Protein AF-A0A0G0FK37-F1 (afdb_monomer_lite)

Sequence (114 aa):
MPITSSAKKALRVAQNKKTINDRLRRKLKSLLKKPPKNLSDVISMIDKASKRGIIHKNKANRLKAKLMQNIKTNLAKKSTAQKSEKKVAKKITKPVAKKIVTKKKIIKKSAKNK

Structure (mmCIF, N/CA/C/O backbone):
data_AF-A0A0G0FK37-F1
#
_entry.id   AF-A0A0G0FK37-F1
#
loop_
_atom_site.group_PDB
_atom_site.id
_atom_site.type_symbol
_atom_site.label_atom_id
_atom_site.label_alt_id
_atom_site.label_comp_id
_atom_site.label_asym_id
_atom_site.label_entity_id
_atom_site.label_seq_id
_atom_site.pdbx_PDB_ins_code
_atom_site.Cartn_x
_atom_site.Cartn_y
_atom_site.Cartn_z
_atom_site.occupancy
_atom_site.B_iso_or_equiv
_atom_site.auth_seq_id
_atom_site.auth_comp_id
_atom_site.auth_asym_id
_atom_site.auth_atom_id
_atom_site.pdbx_PDB_model_num
ATOM 1 N N . MET A 1 1 ? -0.482 1.300 -29.032 1.00 76.56 1 MET A N 1
ATOM 2 C CA . MET A 1 1 ? 0.495 0.201 -28.841 1.00 76.56 1 MET A CA 1
ATOM 3 C C . MET A 1 1 ? 1.863 0.790 -28.546 1.00 76.56 1 MET A C 1
ATOM 5 O O . MET A 1 1 ? 2.170 1.837 -29.100 1.00 76.56 1 MET A O 1
ATOM 9 N N . PRO A 1 2 ? 2.680 0.166 -27.687 1.00 91.19 2 PRO A N 1
ATOM 10 C CA . PRO A 1 2 ? 4.079 0.552 -27.554 1.00 91.19 2 PRO A CA 1
ATOM 11 C C . PRO A 1 2 ? 4.832 0.254 -28.858 1.00 91.19 2 PRO A C 1
ATOM 13 O O . PRO A 1 2 ? 4.943 -0.904 -29.260 1.00 91.19 2 PRO A O 1
ATOM 16 N N . ILE A 1 3 ? 5.325 1.304 -29.515 1.00 93.75 3 ILE A N 1
ATOM 17 C CA . ILE A 1 3 ? 5.987 1.204 -30.823 1.00 93.75 3 ILE A CA 1
ATOM 18 C C . ILE A 1 3 ? 7.472 0.867 -30.635 1.00 93.75 3 ILE A C 1
ATOM 20 O O . ILE A 1 3 ? 7.965 -0.124 -31.172 1.00 93.75 3 ILE A O 1
ATOM 24 N N . THR A 1 4 ? 8.167 1.618 -29.781 1.00 97.50 4 THR A N 1
ATOM 25 C CA . THR A 1 4 ? 9.589 1.413 -29.484 1.00 97.50 4 THR A CA 1
ATOM 26 C C . THR A 1 4 ? 9.827 0.232 -28.536 1.00 97.50 4 THR A C 1
ATOM 28 O O . THR A 1 4 ? 8.971 -0.155 -27.731 1.00 97.50 4 THR A O 1
ATOM 31 N N . SER A 1 5 ? 11.028 -0.345 -28.587 1.00 95.69 5 SER A N 1
ATOM 32 C CA . SER A 1 5 ? 11.454 -1.430 -27.688 1.00 95.69 5 SER A CA 1
ATOM 33 C C . SER A 1 5 ? 11.404 -1.019 -26.207 1.00 95.69 5 SER A C 1
ATOM 35 O O . SER A 1 5 ? 10.966 -1.802 -25.355 1.00 95.69 5 SER A O 1
ATOM 37 N N . SER A 1 6 ? 11.765 0.232 -25.899 1.00 96.12 6 SER A N 1
ATOM 38 C CA . SER A 1 6 ? 11.683 0.815 -24.555 1.00 96.12 6 SER A CA 1
ATOM 39 C C . SER A 1 6 ? 10.239 0.906 -24.060 1.00 96.12 6 SER A C 1
ATOM 41 O O . SER A 1 6 ? 9.957 0.497 -22.931 1.00 96.12 6 SER A O 1
ATOM 43 N N . ALA A 1 7 ? 9.302 1.325 -24.914 1.00 97.12 7 ALA A N 1
ATOM 44 C CA . ALA A 1 7 ? 7.881 1.364 -24.581 1.00 97.12 7 ALA A CA 1
ATOM 45 C C . ALA A 1 7 ? 7.316 -0.045 -24.323 1.00 97.12 7 ALA A C 1
ATOM 47 O O . ALA A 1 7 ? 6.570 -0.251 -23.361 1.00 97.12 7 ALA A O 1
ATOM 48 N N . LYS A 1 8 ? 7.718 -1.050 -25.119 1.00 96.75 8 LYS A N 1
ATOM 49 C CA . LYS A 1 8 ? 7.309 -2.455 -24.912 1.00 96.75 8 LYS A CA 1
ATOM 50 C C . LYS A 1 8 ? 7.826 -2.987 -23.571 1.00 96.75 8 LYS A C 1
ATOM 52 O O . LYS A 1 8 ? 7.105 -3.678 -22.848 1.00 96.75 8 LYS A O 1
ATOM 57 N N . LYS A 1 9 ? 9.065 -2.645 -23.196 1.00 96.50 9 LYS A N 1
ATOM 58 C CA . LYS A 1 9 ? 9.642 -2.984 -21.882 1.00 96.50 9 LYS A CA 1
ATOM 59 C C . LYS A 1 9 ? 8.911 -2.272 -20.741 1.00 96.50 9 LYS A C 1
ATOM 61 O O . LYS A 1 9 ? 8.574 -2.920 -19.750 1.00 96.50 9 LYS A O 1
ATOM 66 N N . ALA A 1 10 ? 8.620 -0.981 -20.888 1.00 97.06 10 ALA A N 1
ATOM 67 C CA . ALA A 1 10 ? 7.886 -0.206 -19.892 1.00 97.06 10 ALA A CA 1
ATOM 68 C C . ALA A 1 10 ? 6.492 -0.794 -19.624 1.00 97.06 10 ALA A C 1
ATOM 70 O O . ALA A 1 10 ? 6.109 -0.933 -18.463 1.00 97.06 10 ALA A O 1
ATOM 71 N N . LEU A 1 11 ? 5.779 -1.227 -20.670 1.00 96.75 11 LEU A N 1
ATOM 72 C CA . LEU A 1 11 ? 4.473 -1.878 -20.540 1.00 96.75 11 LEU A CA 1
ATOM 73 C C . LEU A 1 11 ? 4.556 -3.180 -19.727 1.00 96.75 11 LEU A C 1
ATOM 75 O O . LEU A 1 11 ? 3.785 -3.352 -18.782 1.00 96.75 11 LEU A O 1
ATOM 79 N N . ARG A 1 12 ? 5.537 -4.046 -20.013 1.00 96.25 12 ARG A N 1
ATOM 80 C CA . ARG A 1 12 ? 5.768 -5.280 -19.234 1.00 96.25 12 ARG A CA 1
ATOM 81 C C . ARG A 1 12 ? 6.052 -4.983 -17.760 1.00 96.25 12 ARG A C 1
ATOM 83 O O . ARG A 1 12 ? 5.453 -5.576 -16.864 1.00 96.25 12 ARG A O 1
ATOM 90 N N . VAL A 1 13 ? 6.931 -4.017 -17.490 1.00 97.25 13 VAL A N 1
ATOM 91 C CA . VAL A 1 13 ? 7.260 -3.602 -16.116 1.00 97.25 13 VAL A CA 1
ATOM 92 C C . VAL A 1 13 ? 6.036 -3.020 -15.405 1.00 97.25 13 VAL A C 1
ATOM 94 O O . VAL A 1 13 ? 5.807 -3.322 -14.232 1.00 97.25 13 VAL A O 1
ATOM 97 N N . ALA A 1 14 ? 5.230 -2.213 -16.094 1.00 96.25 14 ALA A N 1
ATOM 98 C CA . ALA A 1 14 ? 4.014 -1.629 -15.541 1.00 96.25 14 ALA A CA 1
ATOM 99 C C . ALA A 1 14 ? 2.982 -2.705 -15.174 1.00 96.25 14 ALA A C 1
ATOM 101 O O . ALA A 1 14 ? 2.413 -2.644 -14.084 1.00 96.25 14 ALA A O 1
ATOM 102 N N . GLN A 1 15 ? 2.789 -3.716 -16.026 1.00 96.69 15 GLN A N 1
ATOM 103 C CA . GLN A 1 15 ? 1.906 -4.853 -15.749 1.00 96.69 15 GLN A CA 1
ATOM 104 C C . GLN A 1 15 ? 2.360 -5.626 -14.503 1.00 96.69 15 GLN A C 1
ATOM 106 O O . GLN A 1 15 ? 1.561 -5.834 -13.589 1.00 96.69 15 GLN A O 1
ATOM 111 N N . ASN A 1 16 ? 3.651 -5.949 -14.401 1.00 96.88 16 ASN A N 1
ATOM 112 C CA . ASN A 1 16 ? 4.204 -6.652 -13.238 1.00 96.88 16 ASN A CA 1
ATOM 113 C C . ASN A 1 16 ? 4.076 -5.834 -11.944 1.00 96.88 16 ASN A C 1
ATOM 115 O O . ASN A 1 16 ? 3.695 -6.351 -10.894 1.00 96.88 16 ASN A O 1
ATOM 119 N N . LYS A 1 17 ? 4.339 -4.523 -12.001 1.00 95.62 17 LYS A N 1
ATOM 120 C CA . LYS A 1 17 ? 4.138 -3.632 -10.848 1.00 95.62 17 LYS A CA 1
ATOM 121 C C . LYS A 1 17 ? 2.660 -3.536 -10.468 1.00 95.62 17 LYS A C 1
ATOM 123 O O . LYS A 1 17 ? 2.336 -3.522 -9.280 1.00 95.62 17 LYS A O 1
ATOM 128 N N . LYS A 1 18 ? 1.762 -3.490 -11.456 1.00 96.12 18 LYS A N 1
ATOM 129 C CA . LYS A 1 18 ? 0.312 -3.418 -11.245 1.00 96.12 18 LYS A CA 1
ATOM 130 C C . LYS A 1 18 ? -0.201 -4.643 -10.496 1.00 96.12 18 LYS A C 1
ATOM 132 O O . LYS A 1 18 ? -0.877 -4.465 -9.490 1.00 96.12 18 LYS A O 1
ATOM 137 N N . THR A 1 19 ? 0.165 -5.858 -10.903 1.00 96.69 19 THR A N 1
ATOM 138 C CA . THR A 1 19 ? -0.305 -7.091 -10.239 1.00 96.69 19 THR A CA 1
ATOM 139 C C . THR A 1 19 ? 0.114 -7.151 -8.766 1.00 96.69 19 THR A C 1
ATOM 141 O O . THR A 1 19 ? -0.708 -7.435 -7.889 1.00 96.69 19 THR A O 1
ATOM 144 N N . ILE A 1 20 ? 1.369 -6.804 -8.466 1.00 94.31 20 ILE A N 1
ATOM 145 C CA . ILE A 1 20 ? 1.902 -6.765 -7.095 1.00 94.31 20 ILE A CA 1
ATOM 146 C C . ILE A 1 20 ? 1.195 -5.684 -6.263 1.00 94.31 20 ILE A C 1
ATOM 148 O O . ILE A 1 20 ? 0.769 -5.936 -5.129 1.00 94.31 20 ILE A O 1
ATOM 152 N N . ASN A 1 21 ? 1.034 -4.484 -6.825 1.00 95.00 21 ASN A N 1
ATOM 153 C CA . ASN A 1 21 ? 0.390 -3.366 -6.139 1.00 95.00 21 ASN A CA 1
ATOM 154 C C . ASN A 1 21 ? -1.100 -3.620 -5.906 1.00 95.00 21 ASN A C 1
ATOM 156 O O . ASN A 1 21 ? -1.612 -3.302 -4.832 1.00 95.00 21 ASN A O 1
ATOM 160 N N . ASP A 1 22 ? -1.794 -4.232 -6.861 1.00 95.12 22 ASP A N 1
ATOM 161 C CA . ASP A 1 22 ? -3.212 -4.563 -6.747 1.00 95.12 22 ASP A CA 1
ATOM 162 C C . ASP A 1 22 ? -3.459 -5.599 -5.650 1.00 95.12 22 ASP A C 1
ATOM 164 O O . ASP A 1 22 ? -4.414 -5.450 -4.883 1.00 95.12 22 ASP A O 1
ATOM 168 N N . ARG A 1 23 ? -2.567 -6.585 -5.484 1.00 94.69 23 ARG A N 1
ATOM 169 C CA . ARG A 1 23 ? -2.623 -7.535 -4.361 1.00 94.69 23 ARG A CA 1
ATOM 170 C C . ARG A 1 23 ? -2.574 -6.810 -3.013 1.00 94.69 23 ARG A C 1
ATOM 172 O O . ARG A 1 23 ? -3.411 -7.057 -2.143 1.00 94.69 23 ARG A O 1
ATOM 179 N N . LEU A 1 24 ? -1.643 -5.868 -2.851 1.00 92.75 24 LEU A N 1
ATOM 180 C CA . LEU A 1 24 ? -1.526 -5.066 -1.628 1.00 92.75 24 LEU A CA 1
ATOM 181 C C . LEU A 1 24 ? -2.713 -4.115 -1.427 1.00 92.75 24 LEU A C 1
ATOM 183 O O . LEU A 1 24 ? -3.223 -4.007 -0.313 1.00 92.75 24 LEU A O 1
ATOM 187 N N . ARG A 1 25 ? -3.206 -3.469 -2.492 1.00 93.81 25 ARG A N 1
ATOM 188 C CA . ARG A 1 25 ? -4.399 -2.604 -2.442 1.00 93.81 25 ARG A CA 1
ATOM 189 C C . ARG A 1 25 ? -5.636 -3.382 -2.003 1.00 93.81 25 ARG A C 1
ATOM 191 O O . ARG A 1 25 ? -6.388 -2.892 -1.162 1.00 93.81 25 ARG A O 1
ATOM 198 N N . ARG A 1 26 ? -5.844 -4.583 -2.550 1.00 94.62 26 A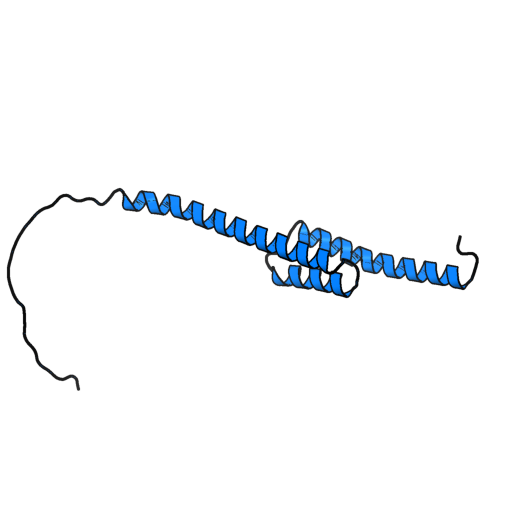RG A N 1
ATOM 199 C CA . ARG A 1 26 ? -6.954 -5.476 -2.179 1.00 94.62 26 ARG A CA 1
ATOM 200 C C . ARG A 1 26 ? -6.847 -5.898 -0.716 1.00 94.62 26 ARG A C 1
ATOM 202 O O . ARG A 1 26 ? -7.820 -5.734 0.014 1.00 94.62 26 ARG A O 1
ATOM 209 N N . LYS A 1 27 ? -5.658 -6.326 -0.274 1.00 92.75 27 LYS A N 1
ATOM 210 C CA . LYS A 1 27 ? -5.402 -6.701 1.126 1.00 92.75 27 LYS A CA 1
ATOM 211 C C . LYS A 1 27 ? -5.646 -5.539 2.093 1.00 92.75 27 LYS A C 1
ATOM 213 O O . LYS A 1 27 ? -6.284 -5.718 3.121 1.00 92.75 27 LYS A O 1
ATOM 218 N N . LEU A 1 28 ? -5.192 -4.331 1.760 1.00 92.81 28 LEU A N 1
ATOM 219 C CA . LEU A 1 28 ? -5.432 -3.143 2.585 1.00 92.81 28 LEU A CA 1
ATOM 220 C C . LEU A 1 28 ? -6.927 -2.791 2.653 1.00 92.81 28 LEU A C 1
ATOM 222 O O . LEU A 1 28 ? -7.436 -2.469 3.724 1.00 92.81 28 LEU A O 1
ATOM 226 N N . LYS A 1 29 ? -7.653 -2.894 1.531 1.00 92.00 29 LYS A N 1
ATOM 227 C CA . LYS A 1 29 ? -9.107 -2.672 1.496 1.00 92.00 29 LYS A CA 1
ATOM 228 C C . LYS A 1 29 ? -9.874 -3.697 2.334 1.00 92.00 29 LYS A C 1
ATOM 230 O O . LYS A 1 29 ? -10.796 -3.301 3.042 1.00 92.00 29 LYS A O 1
ATOM 235 N N . SER A 1 30 ? -9.525 -4.982 2.262 1.00 92.31 30 SER A N 1
ATOM 236 C CA . SER A 1 30 ? -10.199 -6.018 3.056 1.00 92.31 30 SER A CA 1
ATOM 237 C C . SER A 1 30 ? -9.971 -5.807 4.551 1.00 92.31 30 SER A C 1
ATOM 239 O O . SER A 1 30 ? -10.927 -5.854 5.322 1.00 92.31 30 SER A O 1
ATOM 241 N N . LEU A 1 31 ? -8.736 -5.475 4.936 1.00 90.38 31 LEU A N 1
ATOM 242 C CA . LEU A 1 31 ? -8.354 -5.227 6.326 1.00 90.38 31 LEU A CA 1
ATOM 243 C C . LEU A 1 31 ? -9.053 -3.996 6.920 1.00 90.38 31 LEU A C 1
ATOM 245 O O . LEU A 1 31 ? -9.431 -4.005 8.082 1.00 90.38 31 LEU A O 1
ATOM 249 N N . LEU A 1 32 ? -9.265 -2.945 6.123 1.00 88.31 32 LEU A N 1
ATOM 250 C CA . LEU A 1 32 ? -10.002 -1.756 6.568 1.00 88.31 32 LEU A CA 1
ATOM 251 C C . LEU A 1 32 ? -11.507 -2.008 6.728 1.00 88.31 32 LEU A C 1
ATOM 253 O O . LEU A 1 32 ? -12.132 -1.378 7.575 1.00 88.31 32 LEU A O 1
ATOM 257 N N . LYS A 1 33 ? -12.097 -2.894 5.914 1.00 87.81 33 LYS A N 1
ATOM 258 C CA . LYS A 1 33 ? -13.524 -3.246 6.012 1.00 87.81 33 LYS A CA 1
ATOM 259 C C . LYS A 1 33 ? -13.815 -4.133 7.219 1.00 87.81 33 LYS A C 1
ATOM 261 O O . LYS A 1 33 ? -14.811 -3.930 7.901 1.00 87.81 33 LYS A O 1
ATOM 266 N N . LYS A 1 34 ? -12.968 -5.136 7.442 1.00 86.38 34 LYS A N 1
ATOM 267 C CA . LYS A 1 34 ? -13.083 -6.096 8.542 1.00 86.38 34 LYS A CA 1
ATOM 268 C C . LYS A 1 34 ? -11.739 -6.138 9.268 1.00 86.38 34 LYS A C 1
ATOM 270 O O . LYS A 1 34 ? -10.903 -6.980 8.928 1.00 86.38 34 LYS A O 1
ATOM 275 N N . PRO A 1 35 ? -11.489 -5.198 10.197 1.00 81.12 35 PRO A N 1
ATOM 276 C CA . PRO A 1 35 ? -10.232 -5.179 10.920 1.00 81.12 35 PRO A CA 1
ATOM 277 C C . PRO A 1 35 ? -10.105 -6.458 11.757 1.00 81.12 35 PRO A C 1
ATOM 279 O O . PRO A 1 35 ? -11.053 -6.821 12.458 1.00 81.12 35 PRO A O 1
ATOM 282 N N . PRO A 1 36 ? -8.964 -7.166 11.686 1.00 81.94 36 PRO A N 1
ATOM 283 C CA . PRO A 1 36 ? -8.682 -8.258 12.603 1.00 81.94 36 PRO A CA 1
ATOM 284 C C . PRO A 1 36 ? -8.642 -7.733 14.042 1.00 81.94 36 PRO A C 1
ATOM 286 O O . PRO A 1 36 ? -8.447 -6.540 14.279 1.00 81.94 36 PRO A O 1
ATOM 289 N N . LYS A 1 37 ? -8.763 -8.645 15.014 1.00 78.12 37 LYS A N 1
ATOM 290 C CA . LYS A 1 37 ? -8.608 -8.316 16.442 1.00 78.12 37 LYS A CA 1
ATOM 291 C C . LYS A 1 37 ? -7.255 -7.639 16.725 1.00 78.12 37 LYS A C 1
ATOM 293 O O . LYS A 1 37 ? -7.167 -6.770 17.587 1.00 78.12 37 LYS A O 1
ATOM 298 N N . ASN A 1 38 ? -6.230 -7.989 15.945 1.00 88.44 38 ASN A N 1
ATOM 299 C CA . ASN A 1 38 ? -4.882 -7.451 16.066 1.00 88.44 38 ASN A CA 1
ATOM 300 C C . ASN A 1 38 ? -4.740 -6.113 15.338 1.00 88.44 38 ASN A C 1
ATOM 302 O O . ASN A 1 38 ? -4.491 -6.034 14.134 1.00 88.44 38 ASN A O 1
ATOM 306 N N . LEU A 1 39 ? -4.844 -5.043 16.110 1.00 88.25 39 LEU A N 1
ATOM 307 C CA . LEU A 1 39 ? -4.675 -3.673 15.649 1.00 88.25 39 LEU A CA 1
ATOM 308 C C . LEU A 1 39 ? -3.280 -3.388 15.060 1.00 88.25 39 LEU A C 1
ATOM 310 O O . LEU A 1 39 ? -3.155 -2.709 14.036 1.00 88.25 39 LEU A O 1
ATOM 314 N N . SER A 1 40 ? -2.235 -3.937 15.678 1.00 90.69 40 SER A N 1
ATOM 315 C CA . SER A 1 40 ? -0.837 -3.732 15.280 1.00 90.69 40 SER A CA 1
ATOM 316 C C . SER A 1 40 ? -0.561 -4.187 13.844 1.00 90.69 40 SER A C 1
ATOM 318 O O . SER A 1 40 ? 0.168 -3.518 13.106 1.00 90.69 40 SER A O 1
ATOM 320 N N . ASP A 1 41 ? -1.210 -5.269 13.408 1.00 90.31 41 ASP A N 1
ATOM 321 C CA . ASP A 1 41 ? -1.078 -5.798 12.047 1.00 90.31 41 ASP A CA 1
ATOM 322 C C . ASP A 1 41 ? -1.686 -4.848 11.011 1.00 90.31 41 ASP A C 1
ATOM 324 O O . ASP A 1 41 ? -1.134 -4.656 9.921 1.00 90.31 41 ASP A O 1
ATOM 328 N N . VAL A 1 42 ? -2.801 -4.199 11.362 1.00 92.81 42 VAL A N 1
ATOM 329 C CA . VAL A 1 42 ? -3.469 -3.215 10.500 1.00 92.81 42 VAL A CA 1
ATOM 330 C C . VAL A 1 42 ? -2.606 -1.976 10.321 1.00 92.81 42 VAL A C 1
ATOM 332 O O . VAL A 1 42 ? -2.402 -1.528 9.190 1.00 92.81 42 VAL A O 1
ATOM 335 N N . ILE A 1 43 ? -2.058 -1.450 11.417 1.00 94.00 43 ILE A N 1
ATOM 336 C CA . ILE A 1 43 ? -1.174 -0.277 11.395 1.00 94.00 43 ILE A CA 1
ATOM 337 C C . ILE A 1 43 ? 0.085 -0.588 10.576 1.00 94.00 43 ILE A C 1
ATOM 339 O O . ILE A 1 43 ? 0.418 0.155 9.650 1.00 94.00 43 ILE A O 1
ATOM 343 N N . SER A 1 44 ? 0.708 -1.740 10.831 1.00 93.94 44 SER A N 1
ATOM 344 C CA . SER A 1 44 ? 1.882 -2.211 10.088 1.00 93.94 44 SER A CA 1
ATOM 345 C C . SER A 1 44 ? 1.609 -2.343 8.588 1.00 93.94 44 SER A C 1
ATOM 347 O O . SER A 1 44 ? 2.461 -2.014 7.760 1.00 93.94 44 SER A O 1
ATOM 349 N N . MET A 1 45 ? 0.419 -2.815 8.203 1.00 94.50 45 MET A N 1
ATOM 350 C CA . MET A 1 45 ? 0.024 -2.917 6.795 1.00 94.50 45 MET A CA 1
ATOM 351 C C . MET A 1 45 ? -0.150 -1.543 6.137 1.00 94.50 45 MET A C 1
ATOM 353 O O . MET A 1 45 ? 0.283 -1.352 4.997 1.00 94.50 45 MET A O 1
ATOM 357 N N . ILE A 1 46 ? -0.759 -0.584 6.842 1.00 95.56 46 ILE A N 1
ATOM 358 C CA . ILE A 1 46 ? -0.913 0.800 6.367 1.00 95.56 46 ILE A CA 1
ATOM 359 C C . ILE A 1 46 ? 0.467 1.422 6.110 1.00 95.56 46 ILE A C 1
ATOM 361 O O . ILE A 1 46 ? 0.687 2.027 5.057 1.00 95.56 46 ILE A O 1
ATOM 365 N N . ASP A 1 47 ? 1.419 1.204 7.012 1.00 95.56 47 ASP A N 1
ATOM 366 C CA . ASP A 1 47 ? 2.777 1.732 6.870 1.00 95.56 47 ASP A CA 1
ATOM 367 C C . ASP A 1 47 ? 3.561 1.070 5.744 1.00 95.56 47 ASP A C 1
ATOM 369 O O . ASP A 1 47 ? 4.202 1.758 4.947 1.00 95.56 47 ASP A O 1
ATOM 373 N N . LYS A 1 48 ? 3.439 -0.252 5.590 1.00 94.62 48 LYS A N 1
ATOM 374 C CA . LYS A 1 48 ? 4.020 -0.971 4.446 1.00 94.62 48 LYS A CA 1
ATOM 375 C C . LYS A 1 48 ? 3.461 -0.455 3.118 1.00 94.62 48 LYS A C 1
ATOM 377 O O . LYS A 1 48 ? 4.218 -0.311 2.158 1.00 94.62 48 LYS A O 1
ATOM 382 N N . ALA A 1 49 ? 2.166 -0.146 3.053 1.00 95.50 49 ALA A N 1
ATOM 383 C CA . ALA A 1 49 ? 1.550 0.427 1.858 1.00 95.50 49 ALA A CA 1
ATOM 384 C C . ALA A 1 49 ? 2.049 1.854 1.567 1.00 95.50 49 ALA A C 1
ATOM 386 O O . ALA A 1 49 ? 2.225 2.206 0.400 1.00 95.50 49 ALA A O 1
ATOM 387 N N . SER A 1 50 ? 2.311 2.650 2.607 1.00 97.00 50 SER A N 1
ATOM 388 C CA . SER A 1 50 ? 2.907 3.986 2.489 1.00 97.00 50 SER A CA 1
ATOM 389 C C . SER A 1 50 ? 4.354 3.921 1.992 1.00 97.00 50 SER A C 1
ATOM 391 O O . SER A 1 50 ? 4.697 4.543 0.989 1.00 97.00 50 SER A O 1
ATOM 393 N N . LYS A 1 51 ? 5.189 3.077 2.617 1.00 95.31 51 LYS A N 1
ATOM 394 C CA . LYS A 1 51 ? 6.604 2.887 2.247 1.00 95.31 51 LYS A CA 1
ATOM 395 C C . LYS A 1 51 ? 6.773 2.400 0.805 1.00 95.31 51 LYS A C 1
ATOM 397 O O . LYS A 1 51 ? 7.726 2.777 0.137 1.00 95.31 51 LYS A O 1
ATOM 402 N N . ARG A 1 52 ? 5.835 1.584 0.312 1.00 92.94 52 ARG A N 1
ATOM 403 C CA . ARG A 1 52 ? 5.815 1.091 -1.078 1.00 92.94 52 ARG A CA 1
ATOM 404 C C . ARG A 1 52 ? 5.206 2.077 -2.085 1.00 92.94 52 ARG A C 1
ATOM 406 O O . ARG A 1 52 ? 5.052 1.717 -3.247 1.00 92.94 52 ARG A O 1
ATOM 413 N N . GLY A 1 53 ? 4.809 3.279 -1.661 1.00 94.44 53 GLY A N 1
ATOM 414 C CA . GLY A 1 53 ? 4.220 4.296 -2.541 1.00 94.44 53 GLY A CA 1
ATOM 415 C C . GLY A 1 53 ? 2.812 3.960 -3.049 1.00 94.44 53 GLY A C 1
ATOM 416 O O . GLY A 1 53 ? 2.340 4.554 -4.014 1.00 94.44 53 GLY A O 1
ATOM 417 N N . ILE A 1 54 ? 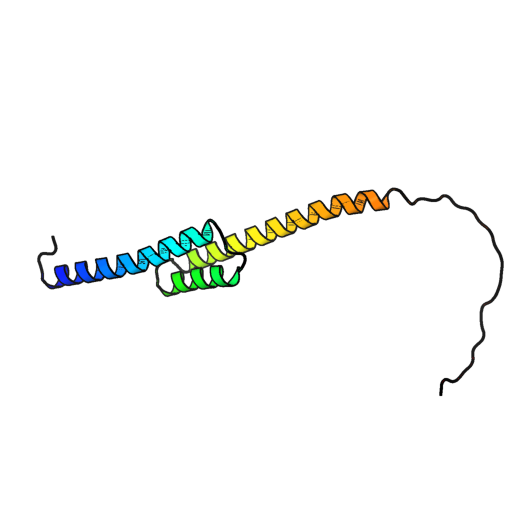2.117 3.004 -2.424 1.00 94.81 54 ILE A N 1
ATOM 418 C CA . ILE A 1 54 ? 0.758 2.602 -2.827 1.00 94.81 54 ILE A CA 1
ATOM 419 C C . ILE A 1 54 ? -0.273 3.618 -2.330 1.00 94.81 54 ILE A C 1
ATOM 421 O O . ILE A 1 54 ? -1.274 3.880 -3.003 1.00 94.81 54 ILE A O 1
ATOM 425 N N . ILE A 1 55 ? -0.039 4.174 -1.141 1.00 95.81 55 ILE A N 1
ATOM 426 C CA . ILE A 1 55 ? -0.805 5.277 -0.563 1.00 95.81 55 ILE A CA 1
ATOM 427 C C . ILE A 1 55 ? 0.149 6.400 -0.164 1.00 95.81 55 ILE A C 1
ATOM 429 O O . ILE A 1 55 ? 1.272 6.146 0.254 1.00 95.81 55 ILE A O 1
ATOM 433 N N . HIS A 1 56 ? -0.310 7.646 -0.259 1.00 97.12 56 HIS A N 1
ATOM 434 C CA . HIS A 1 56 ? 0.463 8.790 0.214 1.00 97.12 56 HIS A CA 1
ATOM 435 C C . HIS A 1 56 ? 0.589 8.793 1.748 1.00 97.12 56 HIS A C 1
ATOM 437 O O . HIS A 1 56 ? -0.327 8.338 2.444 1.00 97.12 56 HIS A O 1
ATOM 443 N N . LYS A 1 57 ? 1.659 9.398 2.279 1.00 97.19 57 LYS A N 1
ATOM 444 C CA . LYS A 1 57 ? 1.924 9.521 3.726 1.00 97.19 57 LYS A CA 1
ATOM 445 C C . LYS A 1 57 ? 0.731 10.128 4.477 1.00 97.19 57 LYS A C 1
ATOM 447 O O . LYS A 1 57 ? 0.243 9.562 5.449 1.00 97.19 57 LYS A O 1
ATOM 452 N N . ASN A 1 58 ? 0.147 11.196 3.935 1.00 97.69 58 ASN A N 1
ATOM 453 C CA . ASN A 1 58 ? -1.026 11.854 4.532 1.00 97.69 58 ASN A CA 1
ATOM 454 C C . ASN A 1 58 ? -2.270 10.953 4.534 1.00 97.69 58 ASN A C 1
ATOM 456 O O . ASN A 1 58 ? -3.093 11.010 5.446 1.00 97.69 58 ASN A O 1
ATOM 460 N N . LYS A 1 59 ? -2.415 10.089 3.520 1.00 97.12 59 LYS A N 1
ATOM 461 C CA . LYS A 1 59 ? -3.502 9.105 3.483 1.00 97.12 59 LYS A CA 1
ATOM 462 C C . LYS A 1 59 ? -3.290 8.031 4.545 1.00 97.12 59 LYS A C 1
ATOM 464 O O . LYS A 1 59 ? -4.256 7.673 5.209 1.00 97.12 59 LYS A O 1
ATOM 469 N N . ALA A 1 60 ? -2.057 7.566 4.735 1.00 97.44 60 ALA A N 1
ATOM 470 C CA . ALA A 1 60 ? -1.714 6.642 5.811 1.00 97.44 60 ALA A CA 1
ATOM 471 C C . ALA A 1 60 ? -2.024 7.248 7.192 1.00 97.44 60 ALA A C 1
ATOM 473 O O . ALA A 1 60 ? -2.760 6.639 7.967 1.00 97.44 60 ALA A O 1
ATOM 474 N N . ASN A 1 61 ? -1.583 8.484 7.449 1.00 97.56 61 ASN A N 1
ATOM 475 C CA . ASN A 1 61 ? -1.847 9.198 8.704 1.00 97.56 61 ASN A CA 1
ATOM 476 C C . ASN A 1 61 ? -3.348 9.357 8.967 1.00 97.56 61 ASN A C 1
ATOM 478 O O . ASN A 1 61 ? -3.828 9.043 10.055 1.00 97.56 61 ASN A O 1
ATOM 482 N N . ARG A 1 62 ? -4.117 9.751 7.944 1.00 96.81 62 ARG A N 1
ATOM 483 C CA . ARG A 1 62 ? -5.577 9.859 8.049 1.00 96.81 62 ARG A CA 1
ATOM 484 C C . ARG A 1 62 ? -6.237 8.519 8.371 1.00 96.81 62 ARG A C 1
ATOM 486 O O . ARG A 1 62 ? -7.172 8.481 9.165 1.00 96.81 62 ARG A O 1
ATOM 493 N N . LEU A 1 63 ? -5.782 7.427 7.755 1.00 95.12 63 LEU A N 1
ATOM 494 C CA . LEU A 1 63 ? -6.319 6.091 8.027 1.00 95.12 63 LEU A CA 1
ATOM 495 C C . LEU A 1 63 ? -6.023 5.649 9.464 1.00 95.12 63 LEU A C 1
ATOM 497 O O . LEU A 1 63 ? -6.930 5.151 10.127 1.00 95.12 63 LEU A O 1
ATOM 501 N N . LYS A 1 64 ? -4.806 5.895 9.966 1.00 94.12 64 LYS A N 1
ATOM 502 C CA . LYS A 1 64 ? -4.453 5.633 11.369 1.00 94.12 64 LYS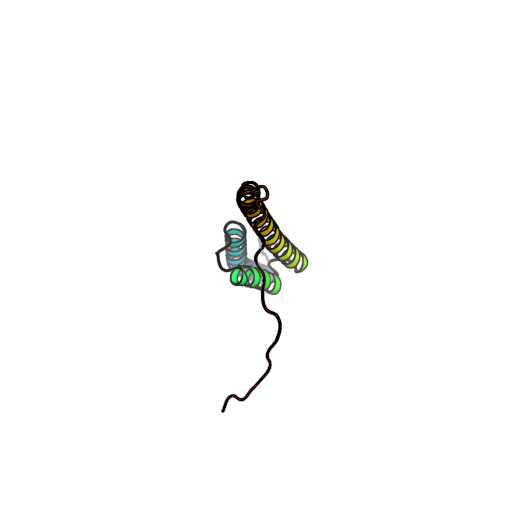 A CA 1
ATOM 503 C C . LYS A 1 64 ? -5.317 6.447 12.331 1.00 94.12 64 LYS A C 1
ATOM 505 O O . LYS A 1 64 ? -5.907 5.875 13.241 1.00 94.12 64 LYS A O 1
ATOM 510 N N . ALA A 1 65 ? -5.452 7.751 12.091 1.00 94.94 65 ALA A N 1
ATOM 511 C CA . ALA A 1 65 ? -6.249 8.641 12.933 1.00 94.94 65 ALA A CA 1
ATOM 512 C C . ALA A 1 65 ? -7.721 8.204 13.003 1.00 94.94 65 ALA A C 1
ATOM 514 O O . ALA A 1 65 ? -8.275 8.068 14.091 1.00 94.94 65 ALA A O 1
ATOM 515 N N . LYS A 1 66 ? -8.339 7.896 11.852 1.00 92.50 66 LYS A N 1
ATOM 516 C CA . LYS A 1 66 ? -9.719 7.380 11.804 1.00 92.50 66 LYS A CA 1
ATOM 517 C C . LYS A 1 66 ? -9.876 6.087 12.595 1.00 92.50 66 LYS A C 1
ATOM 519 O O . LYS A 1 66 ? -10.860 5.906 13.304 1.00 92.50 66 LYS A O 1
ATOM 524 N N . LEU A 1 67 ? -8.904 5.193 12.475 1.00 91.12 67 LEU A N 1
ATOM 525 C CA . LEU A 1 67 ? -8.958 3.903 13.133 1.00 91.12 67 LEU A CA 1
ATOM 526 C C . LEU A 1 67 ? -8.828 4.043 14.666 1.00 91.12 67 LEU A C 1
ATOM 528 O O . LEU A 1 67 ? -9.593 3.415 15.395 1.00 91.12 67 LEU A O 1
ATOM 532 N N . MET A 1 68 ? -7.966 4.939 15.154 1.00 90.81 68 MET A N 1
ATOM 533 C CA . MET A 1 68 ? -7.890 5.287 16.582 1.00 90.81 68 MET A CA 1
ATOM 534 C C . MET A 1 68 ? -9.178 5.946 17.089 1.00 90.81 68 MET A C 1
ATOM 536 O O . MET A 1 68 ? -9.675 5.599 18.160 1.00 90.81 68 MET A O 1
ATOM 540 N N . GLN A 1 69 ? -9.761 6.856 16.306 1.00 91.00 69 GLN A N 1
ATOM 541 C CA . GLN A 1 69 ? -11.007 7.532 16.669 1.00 91.00 69 GLN A CA 1
ATOM 542 C C . GLN A 1 69 ? -12.173 6.543 16.809 1.00 91.00 69 GLN A C 1
ATOM 544 O O . GLN A 1 69 ? -12.959 6.629 17.754 1.00 91.00 69 GLN A O 1
ATOM 549 N N . ASN A 1 70 ? -12.268 5.564 15.908 1.00 87.38 70 ASN A N 1
ATOM 550 C CA . ASN A 1 70 ? -13.280 4.510 15.984 1.00 87.38 70 ASN A CA 1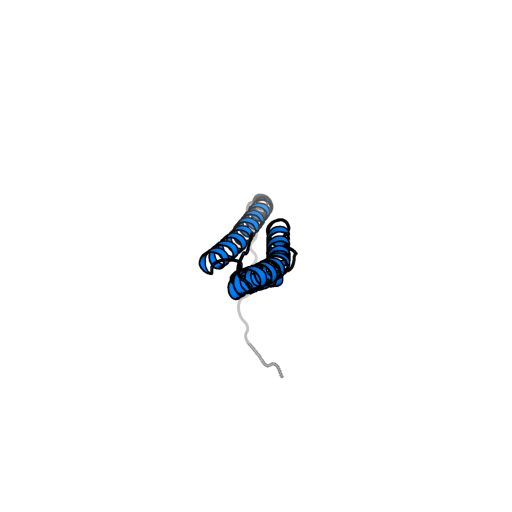
ATOM 551 C C . ASN A 1 70 ? -13.121 3.656 17.251 1.00 87.38 70 ASN A C 1
ATOM 553 O O . ASN A 1 70 ? -14.107 3.296 17.887 1.00 87.38 70 ASN A O 1
ATOM 557 N N . ILE A 1 71 ? -11.885 3.377 17.668 1.00 87.06 71 ILE A N 1
ATOM 558 C CA . ILE A 1 71 ? -11.623 2.671 18.929 1.00 87.06 71 ILE A CA 1
ATOM 559 C C . ILE A 1 71 ? -12.046 3.537 20.118 1.00 87.06 71 ILE A C 1
ATOM 561 O O . ILE A 1 71 ? -12.803 3.073 20.967 1.00 87.06 71 ILE A O 1
ATOM 565 N N . LYS A 1 72 ? -11.635 4.810 20.160 1.00 88.38 72 LYS A N 1
ATOM 566 C CA . LYS A 1 72 ? -11.987 5.739 21.248 1.00 88.38 72 LYS A CA 1
ATOM 567 C C . LYS A 1 72 ? -13.498 5.904 21.403 1.00 88.38 72 LYS A C 1
ATOM 569 O O . LYS A 1 72 ? -14.008 5.878 22.520 1.00 88.38 72 LYS A O 1
ATOM 574 N N . THR A 1 73 ? -14.218 6.057 20.294 1.00 86.94 73 THR A N 1
ATOM 575 C CA . THR A 1 73 ? -15.685 6.174 20.303 1.00 86.94 73 THR A CA 1
ATOM 576 C C . THR A 1 73 ? -16.357 4.886 20.777 1.00 86.94 73 THR A C 1
ATOM 578 O O . THR A 1 73 ? -17.278 4.958 21.588 1.00 86.94 73 THR A O 1
ATOM 581 N N . ASN A 1 74 ? -15.871 3.711 20.366 1.00 79.94 74 ASN A N 1
ATOM 582 C CA . ASN A 1 74 ? -16.370 2.429 20.874 1.00 79.94 74 ASN A CA 1
ATOM 583 C C . ASN A 1 74 ? -16.089 2.237 22.376 1.00 79.94 74 ASN A C 1
ATOM 585 O O . ASN A 1 74 ? -16.964 1.773 23.105 1.00 79.94 74 ASN A O 1
ATOM 589 N N . LEU A 1 75 ? -14.912 2.643 22.866 1.00 78.12 75 LEU A N 1
ATOM 590 C CA . LEU A 1 75 ? -14.583 2.613 24.298 1.00 78.12 75 LEU A CA 1
ATOM 591 C C . LEU A 1 75 ? -15.482 3.555 25.112 1.00 78.12 75 LEU A C 1
ATOM 593 O O . LEU A 1 75 ? -15.975 3.168 26.169 1.00 78.12 75 LEU A O 1
ATOM 597 N N . ALA A 1 76 ? -15.740 4.764 24.605 1.00 76.06 76 ALA A N 1
ATOM 598 C CA . ALA A 1 76 ? -16.623 5.732 25.254 1.00 76.06 76 ALA A CA 1
ATOM 599 C C . ALA A 1 76 ? -18.084 5.251 25.316 1.00 76.06 76 ALA A C 1
ATOM 601 O O . ALA A 1 76 ? -18.759 5.465 26.316 1.00 76.06 76 ALA A O 1
ATOM 602 N N . LYS A 1 77 ? -18.562 4.544 24.284 1.00 69.69 77 LYS A N 1
ATOM 603 C CA . LYS A 1 77 ? -19.891 3.907 24.294 1.00 69.69 77 LYS A CA 1
ATOM 604 C C . LYS A 1 77 ? -19.982 2.755 25.302 1.00 69.69 77 LYS A C 1
ATOM 606 O O . LYS A 1 77 ? -21.027 2.550 25.910 1.00 69.69 77 LYS A O 1
ATOM 611 N N . LYS A 1 78 ? -18.888 2.016 25.517 1.00 60.78 78 LYS A N 1
ATOM 612 C CA . LYS A 1 78 ? -18.843 0.919 26.498 1.00 60.78 78 LYS A CA 1
ATOM 613 C C . LYS A 1 78 ? -18.868 1.429 27.946 1.00 60.78 78 LYS A C 1
ATOM 615 O O . LYS A 1 78 ? -19.468 0.789 28.805 1.00 60.78 78 LYS A O 1
ATOM 620 N N . SER A 1 79 ? -18.263 2.586 28.222 1.00 60.62 79 SER A N 1
ATOM 621 C CA . SER A 1 79 ? -18.230 3.167 29.572 1.00 60.62 79 SER A CA 1
ATOM 622 C C . SER A 1 79 ? -19.528 3.875 29.976 1.00 60.62 79 SER A C 1
ATOM 624 O O . SER A 1 79 ? -19.852 3.903 31.164 1.00 60.62 79 SER A O 1
ATOM 626 N N . THR A 1 80 ? -20.309 4.401 29.028 1.00 59.31 80 THR A N 1
ATOM 627 C CA . THR A 1 80 ? -21.628 4.984 29.325 1.00 59.31 80 THR A CA 1
ATOM 628 C C . THR A 1 80 ? -22.684 3.919 29.627 1.00 59.31 80 THR A C 1
ATOM 630 O O . THR A 1 80 ? -23.465 4.118 30.556 1.00 59.31 80 THR A O 1
ATOM 633 N N . ALA A 1 81 ? -22.643 2.759 28.959 1.00 53.25 81 ALA A N 1
ATOM 634 C CA . ALA A 1 81 ? -23.552 1.634 29.224 1.00 53.25 81 ALA A CA 1
ATOM 635 C C . ALA A 1 81 ? -23.339 0.981 30.608 1.00 53.25 81 ALA A C 1
ATOM 637 O O . ALA A 1 81 ? -24.291 0.592 31.275 1.00 53.25 81 ALA A O 1
ATOM 638 N N . GLN A 1 82 ? -22.099 0.932 31.107 1.00 53.94 82 GLN A N 1
ATOM 639 C CA . GLN A 1 82 ? -21.807 0.390 32.446 1.00 53.94 82 GLN A CA 1
ATOM 640 C C . GLN A 1 82 ? -22.089 1.387 33.587 1.00 53.94 82 GLN A C 1
ATOM 642 O O . GLN A 1 82 ? -22.158 1.006 34.759 1.00 53.94 82 GLN A O 1
ATOM 647 N N . LYS A 1 83 ? -22.250 2.682 33.277 1.00 45.56 83 LYS A N 1
ATOM 648 C CA . LYS A 1 83 ? -22.540 3.724 34.276 1.00 45.56 83 LYS A CA 1
ATOM 649 C C . LYS A 1 83 ? -24.038 3.837 34.582 1.00 45.56 83 LYS A C 1
ATOM 651 O O . LYS A 1 83 ? -24.382 4.279 35.678 1.00 45.56 83 LYS A O 1
ATOM 656 N N . SER A 1 84 ? -24.912 3.404 33.670 1.00 44.94 84 SER A N 1
ATOM 657 C CA . SER A 1 84 ? -26.360 3.299 33.900 1.00 44.94 84 SER A CA 1
ATOM 658 C C . SER A 1 84 ? -26.728 2.159 34.855 1.00 44.94 84 SER A C 1
ATOM 660 O O . SER A 1 84 ? -27.589 2.356 35.704 1.00 44.94 84 SER A O 1
ATOM 662 N N . GLU A 1 85 ? -26.018 1.028 34.832 1.00 52.53 85 GLU A N 1
ATOM 663 C CA . GLU A 1 85 ? -26.273 -0.089 35.763 1.00 52.53 85 GLU A CA 1
ATOM 664 C C . GLU A 1 85 ? -25.784 0.220 37.192 1.00 52.53 85 GLU A C 1
ATOM 666 O O . GLU A 1 85 ? -26.460 -0.075 38.178 1.00 52.53 85 GLU A O 1
ATOM 671 N N . LYS A 1 86 ? -24.655 0.931 37.340 1.00 46.72 86 LYS A N 1
ATOM 672 C CA . LYS A 1 86 ? -24.112 1.301 38.665 1.00 46.72 86 LYS A CA 1
ATOM 673 C C . LYS A 1 86 ? -24.855 2.444 39.369 1.00 46.72 86 LYS A C 1
ATOM 675 O O . LYS A 1 86 ? -24.670 2.623 40.573 1.00 46.72 86 LYS A O 1
ATOM 680 N N . LYS A 1 87 ? -25.685 3.228 38.667 1.00 42.25 87 LYS A N 1
ATOM 681 C CA . LYS A 1 87 ? -26.497 4.289 39.298 1.00 42.25 87 LYS A CA 1
ATOM 682 C C . LYS A 1 87 ? -27.805 3.781 39.910 1.00 42.25 87 LYS A C 1
ATOM 684 O O . LYS A 1 87 ? -28.309 4.434 40.820 1.00 42.25 87 LYS A O 1
ATOM 689 N N . VAL A 1 88 ? -28.311 2.622 39.488 1.00 39.66 88 VAL A N 1
ATOM 690 C CA . VAL A 1 88 ? -29.511 2.014 40.091 1.00 39.66 88 VAL A CA 1
ATOM 691 C C . VAL A 1 88 ? -29.181 1.394 41.458 1.00 39.66 88 VAL A C 1
ATOM 693 O O . VAL A 1 88 ? -29.927 1.585 42.414 1.00 39.66 88 VAL A O 1
ATOM 696 N N . ALA A 1 89 ? -27.996 0.792 41.616 1.00 45.22 89 ALA A N 1
ATOM 697 C CA . ALA A 1 89 ? -27.586 0.145 42.869 1.00 45.22 89 ALA A CA 1
ATOM 698 C C . ALA A 1 89 ? -27.300 1.104 44.050 1.00 45.22 89 ALA A C 1
ATOM 700 O O . ALA A 1 89 ? -27.275 0.667 45.195 1.00 45.22 89 ALA A O 1
ATOM 701 N N . LYS A 1 90 ? -27.105 2.413 43.820 1.00 41.78 90 LYS A N 1
ATOM 702 C CA . LYS A 1 90 ? -26.845 3.394 44.900 1.00 41.78 90 LYS A CA 1
ATOM 703 C C . LYS A 1 90 ? -28.086 4.134 45.411 1.00 41.78 90 LYS A C 1
ATOM 705 O O . LYS A 1 90 ? -27.962 4.913 46.352 1.00 41.78 90 LYS A O 1
ATOM 710 N N . LYS A 1 91 ? -29.270 3.920 44.822 1.00 33.97 91 LYS A N 1
ATOM 711 C CA . LYS A 1 91 ? -30.498 4.641 45.214 1.00 33.97 91 LYS A CA 1
ATOM 712 C C . LYS A 1 91 ? -31.323 3.924 46.300 1.00 33.97 91 LYS A C 1
ATOM 714 O O . LYS A 1 91 ? -32.245 4.532 46.827 1.00 33.97 91 LYS A O 1
ATOM 719 N N . ILE A 1 92 ? -30.986 2.679 46.660 1.00 39.06 92 ILE A N 1
ATOM 720 C CA . ILE A 1 92 ? -31.804 1.837 47.561 1.00 39.06 92 ILE A CA 1
ATOM 721 C C . ILE A 1 92 ? -31.321 1.849 49.027 1.00 39.06 92 ILE A C 1
ATOM 723 O O . ILE A 1 92 ? -32.108 1.593 49.929 1.00 39.06 92 ILE A O 1
ATOM 727 N N . THR A 1 93 ? -30.080 2.230 49.339 1.00 38.81 93 THR A N 1
ATOM 728 C CA . THR A 1 93 ? -29.595 2.217 50.734 1.00 38.81 93 THR A CA 1
ATOM 729 C C . THR A 1 93 ? -29.655 3.601 51.377 1.00 38.81 93 THR A C 1
ATOM 731 O O . THR A 1 93 ? -28.636 4.273 51.541 1.00 38.81 93 THR A O 1
ATOM 734 N N . LYS A 1 94 ? -30.853 4.031 51.771 1.00 36.34 94 LYS A N 1
ATOM 735 C CA . LYS A 1 94 ? -31.005 4.955 52.902 1.00 36.34 94 LYS A CA 1
ATOM 736 C C . LYS A 1 94 ? -31.724 4.204 54.022 1.00 36.34 94 LYS A C 1
ATOM 738 O O . LYS A 1 94 ? -32.928 4.007 53.896 1.00 36.34 94 LYS A O 1
ATOM 743 N N . PRO A 1 95 ? -31.057 3.828 55.122 1.00 36.88 95 PRO A N 1
ATOM 744 C CA . PRO A 1 95 ? -31.755 3.576 56.363 1.00 36.88 95 PRO A CA 1
ATOM 745 C C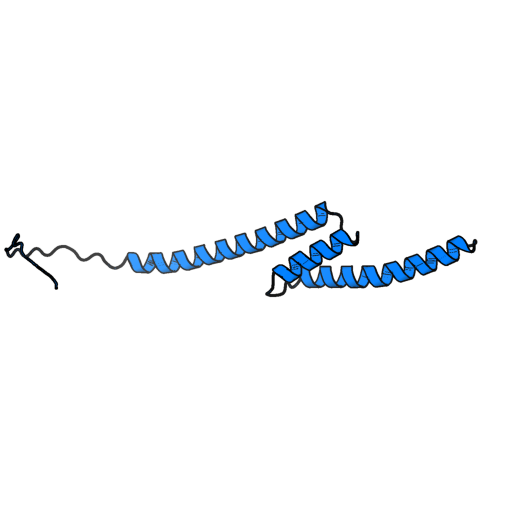 . PRO A 1 95 ? -31.682 4.817 57.254 1.00 36.88 95 PRO A C 1
ATOM 747 O O . PRO A 1 95 ? -30.622 5.372 57.542 1.00 36.88 95 PRO A O 1
ATOM 750 N N . VAL A 1 96 ? -32.879 5.238 57.641 1.00 30.92 96 VAL A N 1
ATOM 751 C CA . VAL A 1 96 ? -33.211 6.232 58.656 1.00 30.92 96 VAL A CA 1
ATOM 752 C C . VAL A 1 96 ? -32.581 5.852 60.003 1.00 30.92 96 VAL A C 1
ATOM 754 O O . VAL A 1 96 ? -32.440 4.680 60.341 1.00 30.92 96 VAL A O 1
ATOM 757 N N . ALA A 1 97 ? -32.193 6.878 60.757 1.00 33.12 97 ALA A N 1
ATOM 758 C CA . ALA A 1 97 ? -31.541 6.818 62.056 1.00 33.12 97 ALA A CA 1
ATOM 759 C C . ALA A 1 97 ? -32.198 5.863 63.075 1.00 33.12 97 ALA A C 1
ATOM 761 O O . ALA A 1 97 ? -33.400 5.948 63.319 1.00 33.12 97 ALA A O 1
ATOM 762 N N . LYS A 1 98 ? -31.374 5.080 63.789 1.00 32.47 98 LYS A N 1
ATOM 763 C CA . LYS A 1 98 ? -31.613 4.711 65.194 1.00 32.47 98 LYS A CA 1
ATOM 764 C C . LYS A 1 98 ? -30.313 4.818 65.997 1.00 32.47 98 LYS A C 1
ATOM 766 O O . LYS A 1 98 ? -29.287 4.233 65.674 1.00 32.47 98 LYS A O 1
ATOM 771 N N . LYS A 1 99 ? -30.412 5.646 67.029 1.00 29.09 99 LYS A N 1
ATOM 772 C CA . LYS A 1 99 ? -29.451 6.030 68.063 1.00 29.09 99 LYS A CA 1
ATOM 773 C C . LYS A 1 99 ? -29.442 4.931 69.135 1.00 29.09 99 LYS A C 1
ATOM 775 O O . LYS A 1 99 ? -30.517 4.662 69.647 1.00 29.09 99 LYS A O 1
ATOM 780 N N . ILE A 1 100 ? -28.291 4.363 69.512 1.00 28.41 100 ILE A N 1
ATOM 781 C CA . ILE A 1 100 ? -28.030 3.828 70.867 1.00 28.41 100 ILE A CA 1
ATOM 782 C C . ILE A 1 100 ? -26.551 4.070 71.201 1.00 28.41 100 ILE A C 1
ATOM 784 O O . ILE A 1 100 ? -25.642 3.770 70.433 1.00 28.41 100 ILE A O 1
ATOM 788 N N . VAL A 1 101 ? -26.362 4.679 72.364 1.00 29.81 101 VAL A N 1
ATOM 789 C CA . VAL A 1 101 ? -25.120 5.097 73.007 1.00 29.81 101 VAL A CA 1
ATOM 790 C C . VAL A 1 101 ? -24.693 4.003 73.980 1.00 29.81 101 VAL A C 1
ATOM 792 O O . VAL A 1 101 ? -25.469 3.725 74.881 1.00 29.81 101 VAL A O 1
ATOM 795 N N . THR A 1 102 ? -23.457 3.494 73.908 1.00 32.53 102 THR A N 1
ATOM 796 C CA . THR A 1 102 ? -22.716 2.989 75.087 1.00 32.53 102 THR A CA 1
ATOM 797 C C . THR A 1 102 ? -21.199 2.994 74.852 1.00 32.53 102 THR A C 1
ATOM 799 O O . THR A 1 102 ? -20.642 2.103 74.228 1.00 32.53 102 THR A O 1
ATOM 802 N N . LYS A 1 103 ? -20.564 4.051 75.374 1.00 28.70 103 LYS A N 1
ATOM 803 C CA . LYS A 1 103 ? -19.389 4.086 76.272 1.00 28.70 103 LYS A CA 1
ATOM 804 C C . LYS A 1 103 ? -18.209 3.099 76.094 1.00 28.70 103 LYS A C 1
ATOM 806 O O . LYS A 1 103 ? -18.372 1.896 76.232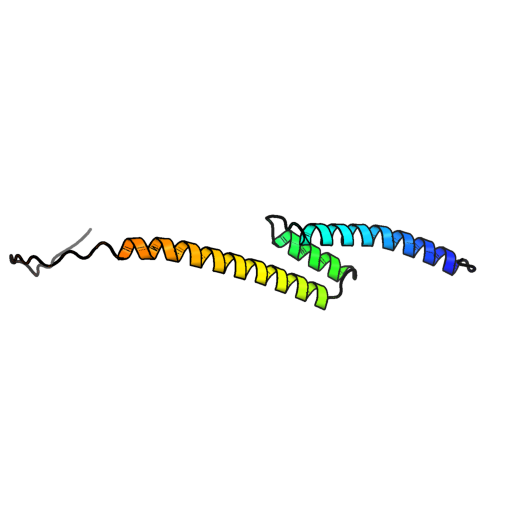 1.00 28.70 103 LYS A O 1
ATOM 811 N N . LYS A 1 104 ? -17.012 3.722 76.176 1.00 29.98 104 LYS A N 1
ATOM 812 C CA . LYS A 1 104 ? -15.680 3.227 76.626 1.00 29.98 104 LYS A CA 1
ATOM 813 C C . LYS A 1 104 ? -14.904 2.418 75.565 1.00 29.98 104 LYS A C 1
ATOM 815 O O . LYS A 1 104 ? -15.442 1.496 74.991 1.00 29.98 104 LYS A O 1
ATOM 820 N N . LYS A 1 105 ? -13.620 2.661 75.271 1.00 29.12 105 LYS A N 1
ATOM 821 C CA . LYS A 1 105 ? -12.550 3.329 76.029 1.00 29.12 105 LYS A CA 1
ATOM 822 C C . LYS A 1 105 ? -11.400 3.688 75.074 1.00 29.12 105 LYS A C 1
ATOM 824 O O . LYS A 1 105 ? -10.942 2.853 74.306 1.00 29.12 105 LYS A O 1
ATOM 829 N N . ILE A 1 106 ? -10.936 4.925 75.169 1.00 27.98 106 ILE A N 1
ATOM 830 C CA . ILE A 1 106 ? -9.709 5.450 74.571 1.00 27.98 106 ILE A CA 1
ATOM 831 C C . ILE A 1 106 ? -8.511 5.073 75.489 1.00 27.98 106 ILE A C 1
ATOM 833 O O . ILE A 1 106 ? -8.662 5.079 76.709 1.00 27.98 106 ILE A O 1
ATOM 837 N N . ILE A 1 107 ? -7.341 4.796 74.886 1.00 28.00 107 ILE A N 1
ATOM 838 C CA . ILE A 1 107 ? -5.964 4.712 75.452 1.00 28.00 107 ILE A CA 1
ATOM 839 C C . ILE A 1 107 ? -5.570 3.476 76.300 1.00 28.00 107 ILE A C 1
ATOM 841 O O . ILE A 1 107 ? -6.031 3.298 77.425 1.00 28.00 107 ILE A O 1
ATOM 845 N N . LYS A 1 108 ? -4.585 2.716 75.780 1.00 34.22 108 LYS A N 1
ATOM 846 C CA . LYS A 1 108 ? -3.319 2.221 76.401 1.00 34.22 108 LYS A CA 1
ATOM 847 C C . LYS A 1 108 ? -2.523 1.518 75.274 1.00 34.22 108 LYS A C 1
ATOM 849 O O . LYS A 1 108 ? -3.012 0.540 74.734 1.00 34.22 108 LYS A O 1
ATOM 854 N N . LYS A 1 109 ? -1.509 2.129 74.643 1.00 30.86 109 LYS A N 1
ATOM 855 C CA . LYS A 1 109 ? -0.071 2.201 75.012 1.00 30.86 109 LYS A CA 1
ATOM 856 C C . LYS A 1 109 ? 0.556 0.851 75.419 1.00 30.86 109 LYS A C 1
ATOM 858 O O . LYS A 1 109 ? 0.008 0.173 76.280 1.00 30.86 109 LYS A O 1
ATOM 863 N N . SER A 1 110 ? 1.771 0.611 74.894 1.00 30.31 110 SER A N 1
ATOM 864 C CA . SER A 1 110 ? 2.747 -0.477 75.165 1.00 30.31 110 SER A CA 1
ATOM 865 C C . SER A 1 110 ? 2.463 -1.822 74.476 1.00 30.31 110 SER A C 1
ATOM 867 O O . SER A 1 110 ? 1.314 -2.222 74.405 1.00 30.31 110 SER A O 1
ATOM 869 N N . ALA A 1 111 ? 3.416 -2.601 73.964 1.00 37.06 111 ALA A N 1
ATOM 870 C CA . ALA A 1 111 ? 4.852 -2.472 73.703 1.00 37.06 111 ALA A CA 1
ATOM 871 C C . ALA A 1 111 ? 5.281 -3.724 72.898 1.00 37.06 111 ALA A C 1
ATOM 873 O O . ALA A 1 111 ? 4.626 -4.754 73.004 1.00 37.06 111 ALA A O 1
ATOM 874 N N . LYS A 1 112 ? 6.418 -3.623 72.191 1.00 38.34 112 LYS A N 1
ATOM 875 C CA . LYS A 1 112 ? 7.318 -4.714 71.756 1.00 38.34 112 LYS A CA 1
ATOM 876 C C . LYS A 1 112 ? 6.720 -5.854 70.915 1.00 38.34 112 LYS A C 1
ATOM 878 O O . LYS A 1 112 ? 6.122 -6.773 71.455 1.00 38.34 112 LYS A O 1
ATOM 883 N N . ASN A 1 113 ? 7.085 -5.883 69.631 1.00 48.84 113 ASN A N 1
ATOM 884 C CA . ASN A 1 113 ? 7.285 -7.150 68.933 1.00 48.84 113 ASN A CA 1
ATOM 885 C C . ASN A 1 113 ? 8.777 -7.382 68.681 1.00 48.84 113 ASN A C 1
ATOM 887 O O . ASN A 1 113 ? 9.534 -6.447 68.422 1.00 48.84 113 ASN A O 1
ATOM 891 N N . LYS A 1 114 ? 9.097 -8.653 68.903 1.00 44.69 114 LYS A N 1
ATOM 892 C CA . LYS A 1 114 ? 10.352 -9.397 68.872 1.00 44.69 114 LYS A CA 1
ATOM 893 C C . LYS A 1 114 ? 11.088 -9.300 67.543 1.00 44.69 114 LYS A C 1
ATOM 895 O O . LYS A 1 114 ? 10.389 -9.234 66.509 1.00 44.69 114 LYS A O 1
#

Secondary structure (DSSP, 8-state):
---SHHHHHHHHHHHHHHHHHHHHHHHHHHHHHS--S-HHHHHHHHHHHHHTTSS-HHHHHHHHHHHHHHHHHHHHHHHHHHHHHHHHTTSS--PPP-----------------

Organism: NCBI:txid1618333

InterPro domains:
  IPR002583 Small ribosomal subunit protein bS20 [MF_00500] (1-73)
  IPR002583 Small ribosomal subunit protein bS20 [PF01649] (4-72)
  IPR002583 Small ribosomal subunit protein bS20 [TIGR00029] (1-72)
  IPR036510 Small ribosomal subunit protein bS20 superfamily [G3DSA:1.20.58.110] (1-74)
  IPR036510 Small ribosomal subunit protein bS20 superfamily [SSF46992] (5-74)

Foldseek 3Di:
DQPDPVSVVVVVVVVVVCVVLVVLVVVLVVCLVPPDPDPVVNLVSLVVCCVVVSDPPVVSVVSVVVVVVVVVVVVVVVVVVVVVVVVVVPPPDDDDDDDDDDDDDDDDDDDDDD

Radius of gyration: 32.93 Å; chains: 1; bounding box: 45×21×107 Å

pLDDT: mean 75.05, std 25.81, range [27.98, 97.69]